Protein AF-A0A4R4N407-F1 (afdb_monomer)

Nearest PDB structures (foldseek):
  3cjn-assembly1_A-2  TM=8.451E-01  e=3.067E-03  Ruegeria pomeroyi DSS-3
  3eco-assembly1_A  TM=7.936E-01  e=4.596E-03  Staphylococcus aureus subsp. aureus Mu50
  6qfd-assembly1_A  TM=8.355E-01  e=8.757E-02  Halobacterium salinarum NRC-1
  4hv6-assembly1_A  TM=5.578E-01  e=6.501E-03  Bacillus subtilis subsp. subtilis str. 168
  6hk6-assembly4_G  TM=7.952E-01  e=2.207E-01  Homo sapiens

Mean predicted aligned error: 4.85 Å

Sequence (162 aa):
MDPLRFTPGQWRALRYLATHSASAARVGLRASQIWERTGVTGDELVELASLGYVAGRLHGSNAPPTPGVAITARGNPKLRIHLTKPGKKAALEVAPAWRVVELLRDRHPLTVDDVENDAGVPSDTLTRLDTLGFLHREVNEQEEVLFSLTQKGRQYAEPYSA

Solvent-accessible surface area (backbone atoms only — not comparable to full-atom values): 8679 Å² total; per-residue (Å²): 132,67,61,86,72,52,53,53,28,48,52,39,42,37,43,54,47,55,75,43,37,74,87,25,65,90,66,39,43,41,50,66,59,48,27,70,69,24,61,32,49,67,65,55,48,27,50,38,9,76,73,47,26,26,17,8,32,50,67,94,55,88,64,75,65,35,34,76,53,24,54,57,51,74,87,48,86,50,36,14,42,38,69,31,76,61,20,50,53,38,24,63,60,41,50,50,54,48,36,44,35,44,49,37,64,78,59,55,70,33,43,60,68,54,46,31,64,76,42,67,41,60,70,68,54,55,55,50,38,40,76,70,48,29,40,38,80,49,69,52,97,85,73,43,53,30,40,31,58,26,77,63,21,46,63,58,42,54,78,72,80,123

Radius of gyration: 17.36 Å; Cα contacts (8 Å, |Δi|>4): 268; chains: 1; bounding box: 47×28×49 Å

pLDDT: mean 89.32, std 8.61, range [55.12, 97.38]

Secondary structure (DSSP, 8-state):
--GGGS-HHHHHHHHHHHHHTTTTTTT-EEHHHHHHHH---HHHHHHHHHTTSEEEEETT--SPPBHHHHHT-SS-TTEEEEE-HHHHHHHHHHHHHHHHHHHHHHS-SEEHHHHHHHHT--HHHHHHHHHTTSEEEEE-TTS-EEEEE-HHHHHHHSPP--

Foldseek 3Di:
DQLVPAALLLLQLLQVQLVCCVVCVPP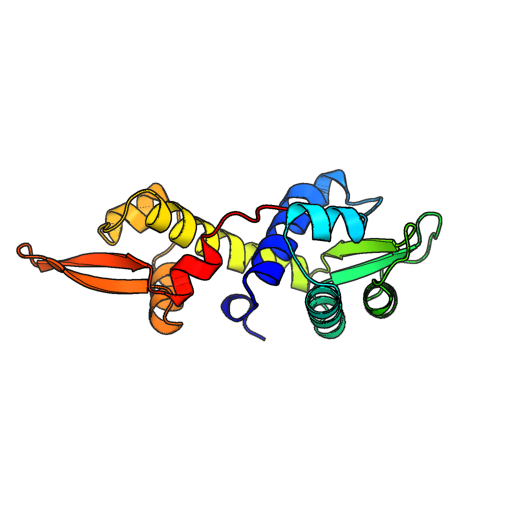AAQLVVSCVARVRDLVSQLVCLVVPQKFKDFAPDPDDTHSVRSNV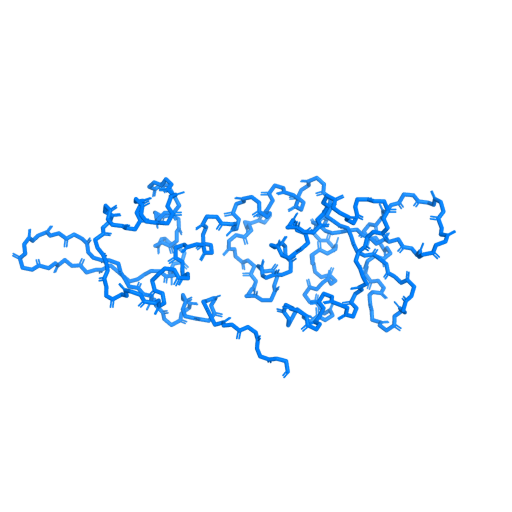RPPDRRIGMHGDPNSNVSNVLSQLLLLLLQCLVVDPWDFPVCSCVVSVDDPVSVVVCVVVQQWDWDADPVRTIIIHGDPRSVSNNDGDDD

Organism: NCBI:txid1848320

Structure (mmCIF, N/CA/C/O backbone):
data_AF-A0A4R4N407-F1
#
_entry.id   AF-A0A4R4N407-F1
#
loop_
_atom_site.group_PDB
_atom_site.id
_atom_site.type_symbol
_atom_site.label_atom_id
_atom_site.label_alt_id
_atom_site.label_comp_id
_atom_site.label_asym_id
_atom_site.label_entity_id
_atom_site.label_seq_id
_atom_site.pdbx_PDB_ins_code
_atom_site.Cartn_x
_atom_site.Cartn_y
_atom_site.Cartn_z
_atom_site.occupancy
_atom_site.B_iso_or_equiv
_atom_site.auth_seq_id
_atom_site.auth_comp_id
_atom_site.auth_asym_id
_atom_site.auth_atom_id
_atom_site.pdbx_PDB_model_num
ATOM 1 N N . MET A 1 1 ? 0.963 12.858 -4.966 1.00 81.81 1 MET A N 1
ATOM 2 C CA . MET A 1 1 ? -0.243 12.038 -4.730 1.00 81.81 1 MET A CA 1
ATOM 3 C C . MET A 1 1 ? -0.095 11.350 -3.378 1.00 81.81 1 MET A C 1
ATOM 5 O O . MET A 1 1 ? 1.036 11.056 -3.007 1.00 81.81 1 MET A O 1
ATOM 9 N N . ASP A 1 2 ? -1.186 11.162 -2.633 1.00 91.81 2 ASP A N 1
ATOM 10 C CA . ASP A 1 2 ? -1.180 10.415 -1.364 1.00 91.81 2 ASP A CA 1
ATOM 11 C C . ASP A 1 2 ? -1.089 8.899 -1.647 1.00 91.81 2 ASP A C 1
ATOM 13 O O . ASP A 1 2 ? -1.995 8.379 -2.306 1.00 91.81 2 ASP A O 1
ATOM 17 N N . PRO A 1 3 ? -0.051 8.178 -1.168 1.00 94.25 3 PRO A N 1
ATOM 18 C CA . PRO A 1 3 ? 0.084 6.734 -1.368 1.00 94.25 3 PRO A CA 1
ATOM 19 C C . PRO A 1 3 ? -1.102 5.904 -0.866 1.00 94.25 3 PRO A C 1
ATOM 21 O O . PRO A 1 3 ? -1.384 4.841 -1.416 1.00 94.25 3 PRO A O 1
ATOM 24 N N . LEU A 1 4 ? -1.842 6.391 0.135 1.00 95.00 4 LEU A N 1
ATOM 25 C CA . LEU A 1 4 ? -3.016 5.690 0.657 1.00 95.00 4 LEU A CA 1
ATOM 26 C C . LEU A 1 4 ? -4.226 5.740 -0.291 1.00 95.00 4 LEU A C 1
ATOM 28 O O . LEU A 1 4 ? -5.241 5.102 -0.031 1.00 95.00 4 LEU A O 1
ATOM 32 N N . ARG A 1 5 ? -4.140 6.489 -1.396 1.00 95.19 5 ARG A N 1
ATOM 33 C CA . ARG A 1 5 ? -5.186 6.556 -2.431 1.00 95.19 5 ARG A CA 1
ATOM 34 C C . ARG A 1 5 ? -4.927 5.638 -3.622 1.00 95.19 5 ARG A C 1
ATOM 36 O O . ARG A 1 5 ? -5.791 5.538 -4.485 1.00 95.19 5 ARG A O 1
ATOM 43 N N . PHE A 1 6 ? -3.772 4.982 -3.666 1.00 95.81 6 PHE A N 1
ATOM 44 C CA . PHE A 1 6 ? -3.473 3.968 -4.670 1.00 95.81 6 PHE A CA 1
ATOM 45 C C . PHE A 1 6 ? -4.409 2.771 -4.582 1.00 95.81 6 PHE A C 1
ATOM 47 O O . PHE A 1 6 ? -4.973 2.497 -3.525 1.00 95.81 6 PHE A O 1
ATOM 54 N N . THR A 1 7 ? -4.539 2.042 -5.683 1.00 95.12 7 THR A N 1
ATOM 55 C CA . THR A 1 7 ? -5.352 0.826 -5.766 1.00 95.12 7 THR A CA 1
ATOM 56 C C . THR A 1 7 ? -4.786 -0.305 -4.887 1.00 95.12 7 THR A C 1
ATOM 58 O O . THR A 1 7 ? -3.606 -0.276 -4.504 1.00 95.12 7 THR A O 1
ATOM 61 N N . PRO A 1 8 ? -5.572 -1.364 -4.603 1.00 95.00 8 PRO A N 1
ATOM 62 C CA . PRO A 1 8 ? -5.069 -2.540 -3.891 1.00 95.00 8 PRO A CA 1
ATOM 63 C C . PRO A 1 8 ? -3.854 -3.193 -4.573 1.00 95.00 8 PRO A C 1
ATOM 65 O O . PRO A 1 8 ? -2.893 -3.580 -3.902 1.00 95.00 8 PRO A O 1
ATOM 68 N N . GLY A 1 9 ? -3.854 -3.276 -5.911 1.00 94.25 9 GLY A N 1
ATOM 69 C CA . GLY A 1 9 ? -2.738 -3.827 -6.687 1.00 94.25 9 GLY A CA 1
ATOM 70 C C . GLY A 1 9 ? -1.453 -3.019 -6.506 1.00 94.25 9 GLY A C 1
ATOM 71 O O . GLY A 1 9 ? -0.383 -3.586 -6.268 1.00 94.25 9 GLY A O 1
ATOM 72 N N . GLN A 1 10 ? -1.564 -1.690 -6.522 1.00 95.56 10 GLN A N 1
ATOM 73 C CA . GLN A 1 10 ? -0.447 -0.774 -6.293 1.00 95.56 10 GLN A CA 1
ATOM 74 C C . GLN A 1 10 ? 0.093 -0.848 -4.856 1.00 95.56 10 GLN A C 1
ATOM 76 O O . GLN A 1 10 ? 1.313 -0.851 -4.670 1.00 95.56 10 GLN A O 1
ATOM 81 N N . TRP A 1 11 ? -0.771 -0.980 -3.839 1.00 96.19 11 TRP A N 1
ATOM 82 C CA . TRP A 1 11 ? -0.340 -1.200 -2.448 1.00 96.19 11 TRP A CA 1
ATOM 83 C C . TRP A 1 11 ? 0.493 -2.473 -2.316 1.00 96.19 11 TRP A C 1
ATOM 85 O O . TRP A 1 11 ? 1.601 -2.446 -1.768 1.00 96.19 11 TRP A O 1
ATOM 95 N N . ARG A 1 12 ? -0.016 -3.584 -2.861 1.00 94.69 12 ARG A N 1
ATOM 96 C CA . ARG A 1 12 ? 0.693 -4.868 -2.850 1.00 94.69 12 ARG A CA 1
ATOM 97 C C . ARG A 1 12 ? 2.013 -4.781 -3.617 1.00 94.69 12 ARG A C 1
ATOM 99 O O . ARG A 1 12 ? 3.023 -5.262 -3.110 1.00 94.69 12 ARG A O 1
ATOM 106 N N . ALA A 1 13 ? 2.046 -4.110 -4.771 1.00 94.50 13 ALA A N 1
ATOM 107 C CA . ALA A 1 13 ? 3.269 -3.890 -5.548 1.00 94.50 13 ALA A CA 1
ATOM 108 C C . ALA A 1 13 ? 4.333 -3.101 -4.769 1.00 94.50 13 ALA A C 1
ATOM 110 O O . ALA A 1 13 ? 5.479 -3.545 -4.687 1.00 94.50 13 ALA A O 1
ATOM 111 N N . LEU A 1 14 ? 3.969 -1.966 -4.160 1.00 95.06 14 LEU A N 1
ATOM 112 C CA . LEU A 1 14 ? 4.898 -1.147 -3.375 1.00 95.06 14 LEU A CA 1
ATOM 113 C C . LEU A 1 14 ? 5.469 -1.923 -2.185 1.00 95.06 14 LEU A C 1
ATOM 115 O O . LEU A 1 14 ? 6.681 -1.893 -1.965 1.00 95.06 14 LEU A O 1
ATOM 119 N N . ARG A 1 15 ? 4.623 -2.665 -1.457 1.00 92.88 15 ARG A N 1
ATOM 120 C CA . ARG A 1 15 ? 5.063 -3.517 -0.343 1.00 92.88 15 ARG A CA 1
ATOM 121 C C . ARG A 1 15 ? 5.975 -4.639 -0.812 1.00 92.88 15 ARG A C 1
ATOM 123 O O . ARG A 1 15 ? 7.076 -4.777 -0.290 1.00 92.88 15 ARG A O 1
ATOM 130 N N . TYR A 1 16 ? 5.561 -5.395 -1.827 1.00 92.25 16 TYR A N 1
ATOM 131 C CA . TYR A 1 16 ? 6.347 -6.500 -2.368 1.00 92.25 16 TYR A CA 1
ATOM 132 C C . TYR A 1 16 ? 7.725 -6.031 -2.839 1.00 92.25 16 TYR A C 1
ATOM 134 O O . TYR A 1 16 ? 8.744 -6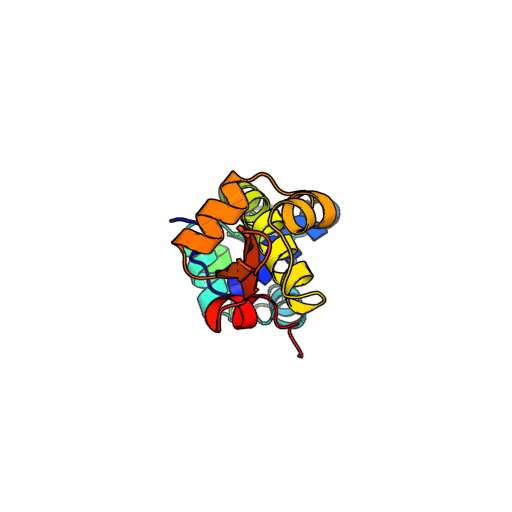.621 -2.474 1.00 92.25 16 TYR A O 1
ATOM 142 N N . LEU A 1 17 ? 7.771 -4.930 -3.593 1.00 91.94 17 LEU A N 1
ATOM 143 C CA . LEU A 1 17 ? 9.021 -4.328 -4.030 1.00 91.94 17 LEU A CA 1
ATOM 144 C C . LEU A 1 17 ? 9.872 -3.860 -2.843 1.00 91.94 17 LEU A C 1
ATOM 146 O O . LEU A 1 17 ? 11.081 -4.049 -2.887 1.00 91.94 17 LEU A O 1
ATOM 150 N N . ALA A 1 18 ? 9.281 -3.270 -1.798 1.00 91.31 18 ALA A N 1
ATOM 151 C CA . ALA A 1 18 ? 10.010 -2.798 -0.620 1.00 91.31 18 ALA A CA 1
ATOM 152 C C . ALA A 1 18 ? 10.625 -3.953 0.173 1.00 91.31 18 ALA A C 1
ATOM 154 O O . ALA A 1 18 ? 11.828 -3.915 0.439 1.00 91.31 18 ALA A O 1
ATOM 155 N N . THR A 1 19 ? 9.848 -5.003 0.453 1.00 88.62 19 THR A N 1
ATOM 156 C CA . THR A 1 19 ? 10.302 -6.216 1.152 1.00 88.62 19 THR A CA 1
ATOM 157 C C . THR A 1 19 ? 11.484 -6.870 0.440 1.00 88.62 19 THR A C 1
ATOM 159 O O . THR A 1 19 ? 12.451 -7.277 1.077 1.00 88.62 19 THR A O 1
ATOM 162 N N . HIS A 1 20 ? 11.454 -6.914 -0.892 1.00 85.69 20 HIS A N 1
ATOM 163 C CA . HIS A 1 20 ? 12.490 -7.568 -1.693 1.00 85.69 20 HIS A CA 1
ATOM 164 C C . HIS A 1 20 ? 13.550 -6.595 -2.226 1.00 85.69 20 HIS A C 1
ATOM 166 O O . HIS A 1 20 ? 14.479 -7.013 -2.917 1.00 85.69 20 HIS A O 1
ATOM 172 N N . SER A 1 21 ? 13.449 -5.298 -1.911 1.00 73.56 21 SER A N 1
ATOM 173 C CA . SER A 1 21 ? 14.324 -4.262 -2.475 1.00 73.56 21 SER A CA 1
ATOM 174 C C . SER A 1 21 ? 15.780 -4.413 -2.054 1.00 73.56 21 SER A C 1
ATOM 176 O O . SER A 1 21 ? 16.659 -4.076 -2.843 1.00 73.56 21 SER A O 1
ATOM 178 N N . ALA A 1 22 ? 16.048 -4.930 -0.851 1.00 67.19 22 ALA A N 1
ATOM 179 C CA . ALA A 1 22 ? 17.403 -5.179 -0.367 1.00 67.19 22 ALA A CA 1
ATOM 180 C C . ALA A 1 22 ? 18.062 -6.323 -1.154 1.00 67.19 22 ALA A C 1
ATOM 182 O O . ALA A 1 22 ? 19.127 -6.144 -1.744 1.00 67.19 22 ALA A O 1
ATOM 183 N N . SER A 1 23 ? 17.374 -7.461 -1.262 1.00 62.72 23 SER A N 1
ATOM 184 C CA . SER A 1 23 ? 17.848 -8.642 -1.996 1.00 62.72 23 SER A CA 1
ATOM 185 C C . SER A 1 23 ? 17.912 -8.413 -3.511 1.00 62.72 23 SER A C 1
ATOM 187 O O . SER A 1 23 ? 18.751 -8.987 -4.201 1.00 62.72 23 SER A O 1
ATOM 189 N N . ALA A 1 24 ? 17.056 -7.536 -4.042 1.00 61.97 24 ALA A N 1
ATOM 190 C CA . ALA A 1 24 ? 17.000 -7.184 -5.457 1.00 61.97 24 ALA A CA 1
ATOM 191 C C . ALA A 1 24 ? 17.705 -5.857 -5.786 1.00 61.97 24 ALA A C 1
ATOM 193 O O . ALA A 1 24 ? 17.620 -5.406 -6.929 1.00 61.97 24 ALA A O 1
ATOM 194 N N . ALA A 1 25 ? 18.421 -5.230 -4.844 1.00 62.78 25 ALA A N 1
ATOM 195 C CA . ALA A 1 25 ? 18.956 -3.870 -5.001 1.00 62.78 25 ALA A CA 1
ATOM 196 C C . ALA A 1 25 ? 19.780 -3.697 -6.286 1.00 62.78 25 ALA A C 1
ATOM 198 O O . ALA A 1 25 ? 19.694 -2.671 -6.961 1.00 62.78 25 ALA A O 1
ATOM 199 N N . ARG A 1 26 ? 20.540 -4.736 -6.658 1.00 62.53 26 ARG A N 1
ATOM 200 C CA . ARG A 1 26 ? 21.396 -4.746 -7.849 1.00 62.53 26 ARG A CA 1
ATOM 201 C C . ARG A 1 26 ? 20.736 -5.247 -9.119 1.00 62.53 26 ARG A C 1
ATOM 203 O O . ARG A 1 26 ? 21.256 -4.932 -10.181 1.00 62.53 26 ARG A O 1
ATOM 210 N N . VAL A 1 27 ? 19.663 -6.033 -9.054 1.00 74.25 27 VAL A N 1
ATOM 211 C CA . VAL A 1 27 ? 19.115 -6.741 -10.232 1.00 74.25 27 VAL A CA 1
ATOM 212 C C . VAL A 1 27 ? 17.705 -6.268 -10.580 1.00 74.25 27 VAL A C 1
ATOM 214 O O . VAL A 1 27 ? 17.373 -6.237 -11.760 1.00 74.25 27 VAL A O 1
ATOM 217 N N . GLY A 1 28 ? 16.931 -5.808 -9.595 1.00 82.12 28 GLY A N 1
ATOM 218 C CA . GLY A 1 28 ? 15.512 -5.475 -9.711 1.00 82.12 28 GLY A CA 1
ATOM 219 C C . GLY A 1 28 ? 14.635 -6.719 -9.846 1.00 82.12 28 GLY A C 1
ATOM 220 O O . GLY A 1 28 ? 15.136 -7.838 -9.977 1.00 82.12 28 GLY A O 1
ATOM 221 N N . LEU A 1 29 ? 13.318 -6.530 -9.817 1.00 88.19 29 LEU A N 1
ATOM 222 C CA . LEU A 1 29 ? 12.343 -7.619 -9.930 1.00 88.19 29 LEU A CA 1
ATOM 223 C C . LEU A 1 29 ? 11.732 -7.663 -11.326 1.00 88.19 29 LEU A C 1
ATOM 225 O O . LEU A 1 29 ? 11.498 -6.620 -11.933 1.00 88.19 29 LEU A O 1
ATOM 229 N N . ARG A 1 30 ? 11.482 -8.860 -11.868 1.00 88.69 30 ARG A N 1
ATOM 230 C CA . ARG A 1 30 ? 10.825 -8.964 -13.181 1.00 88.69 30 ARG A CA 1
ATOM 231 C C . ARG A 1 30 ? 9.400 -8.430 -13.081 1.00 88.69 30 ARG A C 1
ATOM 233 O O . ARG A 1 30 ? 8.713 -8.737 -12.114 1.00 88.69 30 ARG A O 1
ATOM 240 N N . ALA A 1 31 ? 8.939 -7.707 -14.102 1.00 84.38 31 ALA A N 1
ATOM 241 C CA . ALA A 1 31 ? 7.553 -7.233 -14.147 1.00 84.38 31 ALA A CA 1
ATOM 242 C C . ALA A 1 31 ? 6.544 -8.394 -14.016 1.00 84.38 31 ALA A C 1
ATOM 244 O O . ALA A 1 31 ? 5.589 -8.277 -13.256 1.00 84.38 31 ALA A O 1
ATOM 245 N N . SER A 1 32 ? 6.819 -9.542 -14.654 1.00 84.50 32 SER A N 1
ATOM 246 C CA . SER A 1 32 ? 5.986 -10.750 -14.535 1.00 84.50 32 SER A CA 1
ATOM 247 C C . SER A 1 32 ? 5.908 -11.279 -13.102 1.00 84.50 32 SER A C 1
ATOM 249 O O . SER A 1 32 ? 4.823 -11.545 -12.613 1.00 84.50 32 SER A O 1
ATOM 251 N N . GLN A 1 33 ? 7.036 -11.334 -12.386 1.00 87.69 33 GLN A N 1
ATOM 252 C CA . GLN A 1 33 ? 7.065 -11.780 -10.989 1.00 87.69 33 GLN A CA 1
ATOM 253 C C . GLN A 1 33 ? 6.276 -10.851 -10.068 1.00 87.69 33 GLN A C 1
ATOM 255 O O . GLN A 1 33 ? 5.711 -11.308 -9.084 1.00 87.69 33 GLN A O 1
ATOM 260 N N . ILE A 1 34 ? 6.277 -9.545 -10.341 1.00 89.81 34 ILE A N 1
ATOM 261 C CA . ILE A 1 34 ? 5.500 -8.592 -9.543 1.00 89.81 34 ILE A CA 1
ATOM 262 C C . ILE A 1 34 ? 4.015 -8.835 -9.804 1.00 89.81 34 ILE A C 1
ATOM 264 O O . ILE A 1 34 ? 3.263 -9.014 -8.855 1.00 89.81 34 ILE A O 1
ATOM 268 N N . TRP A 1 35 ? 3.613 -8.935 -11.072 1.00 87.88 35 TRP A N 1
ATOM 269 C CA . TRP A 1 35 ? 2.232 -9.240 -11.439 1.00 87.88 35 TRP A CA 1
ATOM 270 C C . TRP A 1 35 ? 1.738 -10.552 -10.806 1.00 87.88 35 TRP A C 1
ATOM 272 O O . TRP A 1 35 ? 0.738 -10.539 -10.092 1.00 87.88 35 TRP A O 1
ATOM 282 N N . GLU A 1 36 ? 2.490 -11.645 -10.958 1.00 88.62 36 GLU A N 1
ATOM 283 C CA . GLU A 1 36 ? 2.181 -12.968 -10.390 1.00 88.62 36 GLU A CA 1
ATOM 284 C C . GLU A 1 36 ? 2.047 -12.966 -8.860 1.00 88.62 36 GLU A C 1
ATOM 286 O O . GLU A 1 36 ? 1.381 -13.830 -8.297 1.00 88.62 36 GLU A O 1
ATOM 291 N N . ARG A 1 37 ? 2.703 -12.034 -8.160 1.00 89.69 37 ARG A N 1
ATOM 292 C CA . ARG A 1 37 ? 2.732 -12.006 -6.689 1.00 89.69 37 ARG A CA 1
ATOM 293 C C . ARG A 1 37 ? 1.805 -10.974 -6.075 1.00 89.69 37 ARG A C 1
ATOM 295 O O . ARG A 1 37 ? 1.463 -11.106 -4.904 1.00 89.69 37 ARG A O 1
ATOM 302 N N . THR A 1 38 ? 1.430 -9.939 -6.818 1.00 91.81 38 THR A N 1
ATOM 303 C CA . THR A 1 38 ? 0.685 -8.804 -6.259 1.00 91.81 38 THR A CA 1
ATOM 304 C C . THR A 1 38 ? -0.630 -8.532 -6.971 1.00 91.81 38 THR A C 1
ATOM 306 O O . THR A 1 38 ? -1.411 -7.712 -6.482 1.00 91.81 38 THR A O 1
ATOM 309 N N . GLY A 1 39 ? -0.870 -9.167 -8.121 1.00 89.94 39 GLY A N 1
ATOM 310 C CA . GLY A 1 39 ? -2.028 -8.894 -8.967 1.00 89.94 39 GLY A CA 1
ATOM 311 C C . GLY A 1 39 ? -2.039 -7.491 -9.548 1.00 89.94 39 GLY A C 1
ATOM 312 O O . GLY A 1 39 ? -3.083 -7.032 -9.994 1.00 89.94 39 GLY A O 1
ATOM 313 N N . VAL A 1 40 ? -0.904 -6.786 -9.503 1.00 91.81 40 VAL A N 1
ATOM 314 C CA . VAL A 1 40 ? -0.811 -5.454 -10.095 1.00 91.81 40 VAL A CA 1
ATOM 315 C C . VAL A 1 40 ? -0.876 -5.588 -11.608 1.00 91.81 40 VAL A C 1
ATOM 317 O O . VAL A 1 40 ? -0.156 -6.385 -12.213 1.00 91.81 40 VAL A O 1
ATOM 320 N N . THR A 1 41 ? -1.756 -4.816 -12.219 1.00 89.31 41 THR A N 1
ATOM 321 C CA . THR A 1 41 ? -1.916 -4.766 -13.665 1.00 89.31 41 THR A CA 1
ATOM 322 C C . THR A 1 41 ? -0.755 -4.014 -14.313 1.00 89.31 41 THR A C 1
ATOM 324 O O . THR A 1 41 ? -0.027 -3.241 -13.680 1.00 89.31 41 THR A O 1
ATOM 327 N N . GLY A 1 42 ? -0.590 -4.214 -15.622 1.00 86.88 42 GLY A N 1
ATOM 328 C CA . GLY A 1 42 ? 0.374 -3.438 -16.400 1.00 86.88 42 GLY A CA 1
ATOM 329 C C . GLY A 1 42 ? 0.110 -1.931 -16.319 1.00 86.88 42 GLY A C 1
ATOM 330 O O . GLY A 1 42 ? 1.062 -1.163 -16.215 1.00 86.88 42 GLY A O 1
ATOM 331 N N . ASP A 1 43 ? -1.159 -1.519 -16.306 1.00 89.44 43 ASP A N 1
ATOM 332 C CA . ASP A 1 43 ? -1.552 -0.105 -16.266 1.00 89.44 43 ASP A CA 1
ATOM 333 C C . ASP A 1 43 ? -1.263 0.534 -14.910 1.00 89.44 43 ASP A C 1
ATOM 335 O O . ASP A 1 43 ? -0.704 1.625 -14.853 1.00 89.44 43 ASP A O 1
ATOM 339 N N . GLU A 1 44 ? -1.516 -0.180 -13.815 1.00 92.62 44 GLU A N 1
ATOM 340 C CA . GLU A 1 44 ? -1.160 0.279 -12.470 1.00 92.62 44 GLU A CA 1
ATOM 341 C C . GLU A 1 44 ? 0.358 0.435 -12.284 1.00 92.62 44 GLU A C 1
ATOM 343 O O . GLU A 1 44 ? 0.805 1.368 -11.613 1.00 92.62 44 GLU A O 1
ATOM 348 N N . LEU A 1 45 ? 1.169 -0.453 -12.876 1.00 90.31 45 LEU A N 1
ATOM 349 C CA . LEU A 1 45 ? 2.631 -0.316 -12.870 1.00 90.31 45 LEU A CA 1
ATOM 350 C C . LEU A 1 45 ? 3.106 0.863 -13.722 1.00 90.31 45 LEU A C 1
ATOM 352 O O . LEU A 1 45 ? 4.039 1.562 -13.320 1.00 90.31 45 LEU A O 1
ATOM 356 N N . VAL A 1 46 ? 2.477 1.088 -14.879 1.00 90.50 46 VAL A N 1
ATOM 357 C CA . VAL A 1 46 ? 2.740 2.262 -15.722 1.00 90.50 46 VAL A CA 1
ATOM 358 C C . VAL A 1 46 ? 2.402 3.543 -14.965 1.00 90.50 46 VAL A C 1
ATOM 360 O O . VAL A 1 46 ? 3.208 4.469 -14.979 1.00 90.50 46 VAL A O 1
ATOM 363 N N . GLU A 1 47 ? 1.282 3.578 -14.247 1.00 92.94 47 GLU A N 1
ATOM 364 C CA . GLU A 1 47 ? 0.886 4.724 -13.428 1.00 92.94 47 GLU A CA 1
ATOM 365 C C . GLU A 1 47 ? 1.889 4.987 -12.291 1.00 92.94 47 GLU A C 1
ATOM 367 O O . GLU A 1 47 ? 2.363 6.112 -12.109 1.00 92.94 47 GLU A O 1
ATOM 372 N N . LEU A 1 48 ? 2.306 3.946 -11.560 1.00 94.50 48 LEU A N 1
ATOM 373 C CA . LEU A 1 48 ? 3.353 4.081 -10.541 1.00 94.50 48 LEU A CA 1
ATOM 374 C C . LEU A 1 48 ? 4.670 4.601 -11.138 1.00 94.50 48 LEU A C 1
ATOM 376 O O . LEU A 1 48 ? 5.400 5.343 -10.472 1.00 94.50 48 LEU A O 1
ATOM 380 N N . ALA A 1 49 ? 4.991 4.219 -12.378 1.00 93.50 49 ALA A N 1
ATOM 381 C CA . ALA A 1 49 ? 6.175 4.691 -13.086 1.00 93.50 49 ALA A CA 1
ATOM 382 C C . ALA A 1 49 ? 6.030 6.155 -13.517 1.00 93.50 49 ALA A C 1
ATOM 384 O O . ALA A 1 49 ? 6.945 6.945 -13.283 1.00 93.50 49 ALA A O 1
ATOM 385 N N . SER A 1 50 ? 4.885 6.546 -14.087 1.00 92.19 50 SER A N 1
ATOM 386 C CA . SER A 1 50 ? 4.625 7.928 -14.509 1.00 92.19 50 SER A CA 1
ATOM 387 C C . SER A 1 50 ? 4.613 8.898 -13.332 1.00 92.19 50 SER A C 1
ATOM 389 O O . SER A 1 50 ? 5.058 10.034 -13.462 1.00 92.19 50 SER A O 1
ATOM 391 N N . LEU A 1 51 ? 4.170 8.435 -12.163 1.00 93.75 51 LEU A N 1
ATOM 392 C CA . LEU A 1 51 ? 4.216 9.196 -10.916 1.00 93.75 51 LEU A CA 1
ATOM 393 C C . LEU A 1 51 ? 5.593 9.148 -10.219 1.00 93.75 51 LEU A C 1
ATOM 395 O O . LEU A 1 51 ? 5.788 9.776 -9.179 1.00 93.75 51 LEU A O 1
ATOM 399 N N . GLY A 1 52 ? 6.558 8.409 -10.774 1.00 93.69 52 GLY A N 1
ATOM 400 C CA . GLY A 1 52 ? 7.939 8.368 -10.301 1.00 93.69 52 GLY A CA 1
ATOM 401 C C . GLY A 1 52 ? 8.179 7.509 -9.058 1.00 93.69 52 GLY A C 1
ATOM 402 O O . GLY A 1 52 ? 9.232 7.649 -8.436 1.00 93.69 52 GLY A O 1
ATOM 403 N N . TYR A 1 53 ? 7.257 6.620 -8.677 1.00 94.94 53 TYR A N 1
ATOM 404 C CA . TYR A 1 53 ? 7.433 5.692 -7.548 1.00 94.94 53 TYR A CA 1
ATOM 405 C C . TYR A 1 53 ? 8.233 4.444 -7.932 1.00 94.94 53 TYR A C 1
ATOM 407 O O . TYR A 1 53 ? 8.945 3.875 -7.099 1.00 94.94 53 TYR A O 1
ATOM 415 N N . VAL A 1 54 ? 8.175 4.040 -9.200 1.00 93.88 54 VAL A N 1
ATOM 416 C CA . VAL A 1 54 ? 8.987 2.939 -9.725 1.00 93.88 54 VAL A CA 1
ATOM 417 C C . VAL A 1 54 ? 9.805 3.371 -10.936 1.00 93.88 54 VAL A C 1
ATOM 419 O O . VAL A 1 54 ? 9.471 4.318 -11.644 1.00 93.88 54 VAL A O 1
ATOM 422 N N . ALA A 1 55 ? 10.910 2.671 -11.156 1.00 92.94 55 ALA A N 1
ATOM 423 C CA . ALA A 1 55 ? 11.787 2.856 -12.300 1.00 92.94 55 ALA A CA 1
ATOM 424 C C . ALA A 1 55 ? 12.180 1.502 -12.888 1.00 92.94 55 ALA A C 1
ATOM 426 O O . ALA A 1 55 ? 12.211 0.486 -12.191 1.00 92.94 55 ALA A O 1
ATOM 427 N N . GLY A 1 56 ? 12.471 1.491 -14.185 1.00 90.25 56 GLY A N 1
ATOM 428 C CA . GLY A 1 56 ? 12.775 0.288 -14.941 1.00 90.25 56 GLY A CA 1
ATOM 429 C C . GLY A 1 56 ? 14.223 0.258 -15.400 1.00 90.25 56 GLY A C 1
ATOM 430 O O . GLY A 1 56 ? 14.827 1.294 -15.667 1.00 90.25 56 GLY A O 1
ATOM 431 N N . ARG A 1 57 ? 14.777 -0.942 -15.537 1.00 89.69 57 ARG A N 1
ATOM 432 C CA . ARG A 1 57 ? 16.065 -1.186 -16.188 1.00 89.69 57 ARG A CA 1
ATOM 433 C C . ARG A 1 57 ? 16.023 -2.509 -16.938 1.00 89.69 57 ARG A C 1
ATOM 435 O O . ARG A 1 57 ? 15.468 -3.485 -16.440 1.00 89.69 57 ARG A O 1
ATOM 442 N N . LEU A 1 58 ? 16.632 -2.571 -18.117 1.00 87.88 58 LEU A N 1
ATOM 443 C CA . LEU A 1 58 ? 16.798 -3.840 -18.823 1.00 87.88 58 LEU A CA 1
ATOM 444 C C . LEU A 1 58 ? 17.930 -4.655 -18.197 1.00 87.88 58 LEU A C 1
ATOM 446 O O . LEU A 1 58 ? 19.014 -4.144 -17.923 1.00 87.88 58 LEU A O 1
ATOM 450 N N . HIS A 1 59 ? 17.686 -5.942 -17.986 1.00 84.69 59 HIS A N 1
ATOM 451 C CA . HIS A 1 59 ? 18.702 -6.879 -17.537 1.00 84.69 59 HIS A CA 1
ATOM 452 C C . HIS A 1 59 ? 19.894 -6.893 -18.507 1.00 84.69 59 HIS A C 1
ATOM 454 O O . HIS A 1 59 ? 19.704 -6.964 -19.721 1.00 84.69 59 HIS A O 1
ATOM 460 N N . GLY A 1 60 ? 21.110 -6.816 -17.960 1.00 82.00 60 GLY A N 1
ATOM 461 C CA . GLY A 1 60 ? 22.352 -6.683 -18.729 1.00 82.00 60 GLY A CA 1
ATOM 462 C C . GLY A 1 60 ? 22.714 -5.243 -19.110 1.00 82.00 60 GLY A C 1
ATOM 463 O O . GLY A 1 60 ? 23.801 -5.020 -19.629 1.00 82.00 60 GLY A O 1
ATOM 464 N N . SER A 1 61 ? 21.850 -4.259 -18.834 1.00 83.25 61 SER A N 1
ATOM 465 C CA . SER A 1 61 ? 22.187 -2.844 -19.005 1.00 83.25 61 SER A CA 1
ATOM 466 C C . SER A 1 61 ? 22.878 -2.279 -17.763 1.00 83.25 61 SER A C 1
ATOM 468 O O . SER A 1 61 ? 22.409 -2.466 -16.636 1.00 83.25 61 SER A O 1
ATOM 470 N N . ASN A 1 62 ? 23.957 -1.525 -17.987 1.00 81.25 62 ASN A N 1
ATOM 471 C CA . ASN A 1 62 ? 24.641 -0.737 -16.956 1.00 81.25 62 ASN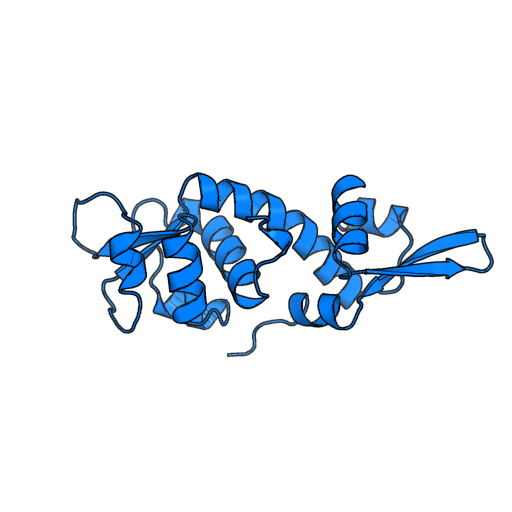 A CA 1
ATOM 472 C C . ASN A 1 62 ? 23.976 0.627 -16.711 1.00 81.25 62 ASN A C 1
ATOM 474 O O . ASN A 1 62 ? 24.380 1.344 -15.799 1.00 81.25 62 ASN A O 1
ATOM 478 N N . ALA A 1 63 ? 22.962 0.995 -17.505 1.00 82.94 63 ALA A N 1
ATOM 479 C CA . ALA A 1 63 ? 22.235 2.241 -17.308 1.00 82.94 63 ALA A CA 1
ATOM 480 C C . ALA A 1 63 ? 21.513 2.245 -15.946 1.00 82.94 63 ALA A C 1
ATOM 482 O O . ALA A 1 63 ? 21.021 1.197 -15.508 1.00 82.94 63 ALA A O 1
ATOM 483 N N . PRO A 1 64 ? 21.414 3.400 -15.268 1.00 84.38 64 PRO A N 1
ATOM 484 C CA . PRO A 1 64 ? 20.612 3.509 -14.057 1.00 84.38 64 PRO A CA 1
ATOM 485 C C . PRO A 1 64 ? 19.125 3.243 -14.362 1.00 84.38 64 PRO A C 1
ATOM 487 O O . PRO A 1 64 ? 18.679 3.490 -15.486 1.00 84.38 64 PRO A O 1
ATOM 490 N N . PRO A 1 65 ? 18.332 2.758 -13.389 1.00 84.69 65 PRO A N 1
ATOM 491 C CA . PRO A 1 65 ? 16.892 2.626 -13.568 1.00 84.69 65 PRO A CA 1
ATOM 492 C C . PRO A 1 65 ? 16.231 3.977 -13.858 1.00 84.69 65 PRO A C 1
ATOM 494 O O . PRO A 1 65 ? 16.467 4.946 -13.137 1.00 84.69 65 PRO A O 1
ATOM 497 N N . THR A 1 66 ? 15.367 4.035 -14.871 1.00 85.62 66 THR A N 1
ATOM 498 C CA . THR A 1 66 ? 14.632 5.253 -15.244 1.00 85.62 66 THR A CA 1
ATOM 499 C C . THR A 1 66 ? 13.122 5.002 -15.311 1.00 85.62 66 THR A C 1
ATOM 501 O O . THR A 1 66 ? 12.697 3.908 -15.698 1.00 85.62 66 THR A O 1
ATOM 504 N N . PRO A 1 67 ? 12.278 5.989 -14.951 1.00 82.19 67 PRO A N 1
ATOM 505 C CA . PRO A 1 67 ? 10.822 5.849 -15.041 1.00 82.19 67 PRO A CA 1
ATOM 506 C C . PRO A 1 67 ? 10.340 5.455 -16.444 1.00 82.19 67 PRO A C 1
ATOM 508 O O . PRO A 1 67 ? 9.547 4.528 -16.583 1.00 82.19 67 PRO A O 1
ATOM 511 N N . GLY A 1 68 ? 10.904 6.071 -17.492 1.00 78.25 68 GLY A N 1
ATOM 512 C CA . GLY A 1 68 ? 10.525 5.807 -18.886 1.00 78.25 68 GLY A CA 1
ATOM 513 C C . GLY A 1 68 ? 10.673 4.344 -19.313 1.00 78.25 68 GLY A C 1
ATOM 514 O O . GLY A 1 68 ? 9.867 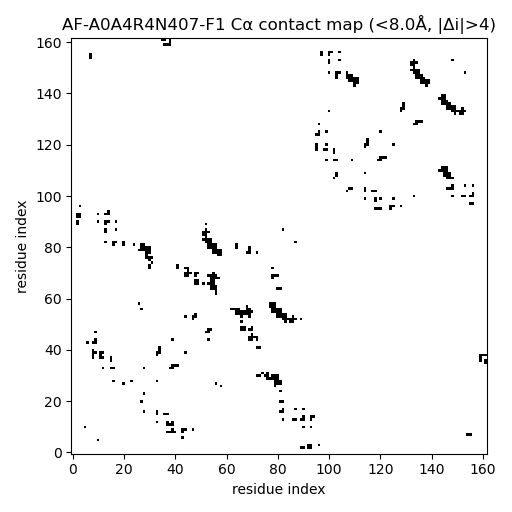3.842 -20.088 1.00 78.25 68 GLY A O 1
ATOM 515 N N . VAL A 1 69 ? 11.646 3.617 -18.757 1.00 73.06 69 VAL A N 1
ATOM 516 C CA . VAL A 1 69 ? 11.832 2.188 -19.050 1.00 73.06 69 VAL A CA 1
ATOM 517 C C . VAL A 1 69 ? 10.777 1.328 -18.343 1.00 73.06 69 VAL A C 1
ATOM 519 O O . VAL A 1 69 ? 10.338 0.328 -18.905 1.00 73.06 69 VAL A O 1
ATOM 522 N N . ALA A 1 70 ? 10.306 1.711 -17.151 1.00 78.06 70 ALA A N 1
ATOM 523 C CA . ALA A 1 70 ? 9.212 1.002 -16.478 1.00 78.06 70 ALA A CA 1
ATOM 524 C C . ALA A 1 70 ? 7.862 1.185 -17.188 1.00 78.06 70 ALA A C 1
ATOM 526 O O . ALA A 1 70 ? 7.046 0.272 -17.163 1.00 78.06 70 ALA A O 1
ATOM 527 N N . ILE A 1 71 ? 7.651 2.301 -17.891 1.00 78.38 71 ILE A N 1
ATOM 528 C CA . ILE A 1 71 ? 6.434 2.525 -18.693 1.00 78.38 71 ILE A CA 1
ATOM 529 C C . ILE A 1 71 ? 6.303 1.474 -19.817 1.00 78.38 71 ILE A C 1
ATOM 531 O O . ILE A 1 71 ? 5.203 1.133 -20.239 1.00 78.38 71 ILE A O 1
ATOM 535 N N . THR A 1 72 ? 7.414 0.863 -20.244 1.00 69.75 72 THR A N 1
ATOM 536 C CA . THR A 1 72 ? 7.423 -0.221 -21.245 1.00 69.75 72 THR A CA 1
ATOM 537 C C . THR A 1 72 ? 7.096 -1.610 -20.670 1.00 69.75 72 THR A C 1
ATOM 539 O O . THR A 1 72 ? 7.354 -2.620 -21.321 1.00 69.75 72 THR A O 1
ATOM 542 N N . ALA A 1 73 ? 6.545 -1.695 -19.450 1.00 63.88 73 ALA A N 1
ATOM 543 C CA . ALA A 1 73 ? 6.447 -2.935 -18.672 1.00 63.88 73 ALA A CA 1
ATOM 544 C C . ALA A 1 73 ? 5.696 -4.108 -19.299 1.00 63.88 73 ALA A C 1
ATOM 546 O O . ALA A 1 73 ? 5.883 -5.247 -18.861 1.00 63.88 73 ALA A O 1
ATOM 547 N N . ARG A 1 74 ? 4.896 -3.879 -20.339 1.00 64.81 74 ARG A N 1
ATOM 548 C CA . ARG A 1 74 ? 4.126 -4.947 -20.972 1.00 64.81 74 ARG A CA 1
ATOM 549 C C . ARG A 1 74 ? 5.042 -5.913 -21.734 1.00 64.81 74 ARG A C 1
ATOM 551 O O . ARG A 1 74 ? 5.609 -5.585 -22.769 1.00 64.81 74 ARG A O 1
ATOM 558 N N . GLY A 1 75 ? 5.157 -7.131 -21.206 1.00 66.12 75 GLY A N 1
ATOM 559 C CA . GLY A 1 75 ? 5.656 -8.301 -21.935 1.00 66.12 75 GLY A CA 1
ATOM 560 C C . GLY A 1 75 ? 7.171 -8.402 -22.135 1.00 66.12 75 GLY A C 1
ATOM 561 O O . GLY A 1 75 ? 7.613 -9.351 -22.773 1.00 66.12 75 GLY A O 1
ATOM 562 N N . ASN A 1 76 ? 7.990 -7.489 -21.597 1.00 81.31 76 ASN A N 1
ATOM 563 C CA . ASN A 1 76 ? 9.447 -7.577 -21.744 1.00 81.31 76 ASN A CA 1
ATOM 564 C C . ASN A 1 76 ? 10.090 -8.431 -20.625 1.00 81.31 76 ASN A C 1
ATOM 566 O O . ASN A 1 76 ? 10.251 -7.946 -19.499 1.00 81.31 76 ASN A O 1
ATOM 570 N N . PRO A 1 77 ? 10.563 -9.664 -20.908 1.00 80.94 77 PRO A N 1
ATOM 571 C CA . PRO A 1 77 ? 11.118 -10.559 -19.887 1.00 80.94 77 PRO A CA 1
ATOM 572 C C . PRO A 1 77 ? 12.456 -10.070 -19.307 1.00 80.94 77 PRO A C 1
ATOM 574 O O . PRO A 1 77 ? 12.900 -10.536 -18.248 1.00 80.94 77 PRO A O 1
ATOM 577 N N . LYS A 1 78 ? 13.124 -9.124 -19.979 1.00 84.50 78 LYS A N 1
ATOM 578 C CA . LYS A 1 78 ? 14.370 -8.506 -19.511 1.00 84.50 78 LYS A CA 1
ATOM 579 C C . LYS A 1 78 ? 14.124 -7.291 -18.628 1.00 84.50 78 LYS A C 1
ATOM 581 O O . LYS A 1 78 ? 15.060 -6.876 -17.951 1.00 84.50 78 LYS A O 1
ATOM 586 N N . LEU A 1 79 ? 12.915 -6.735 -18.587 1.00 87.00 79 LEU A N 1
ATOM 587 C CA . LEU A 1 79 ? 12.641 -5.585 -17.739 1.00 87.00 79 LEU A CA 1
ATOM 588 C C . LEU A 1 79 ? 12.739 -5.956 -16.256 1.00 87.00 79 LEU A C 1
ATOM 590 O O . LEU A 1 79 ? 12.282 -7.016 -15.811 1.00 87.00 79 LEU A O 1
ATOM 594 N N . ARG A 1 80 ? 13.373 -5.071 -15.495 1.00 89.06 80 ARG A N 1
ATOM 595 C CA . ARG A 1 80 ? 13.520 -5.137 -14.049 1.00 89.06 80 ARG A CA 1
ATOM 596 C C . ARG A 1 80 ? 12.992 -3.846 -13.446 1.00 89.06 80 ARG A C 1
ATOM 598 O O . ARG A 1 80 ? 13.397 -2.765 -13.863 1.00 89.06 80 ARG A O 1
ATOM 605 N N . ILE A 1 81 ? 12.083 -3.971 -12.493 1.00 91.75 81 ILE A N 1
ATOM 606 C CA . ILE A 1 81 ? 11.430 -2.867 -11.799 1.00 91.75 81 ILE A CA 1
ATOM 607 C C . ILE A 1 81 ? 12.111 -2.658 -10.447 1.00 91.75 81 ILE A C 1
ATOM 609 O O . ILE A 1 81 ? 12.480 -3.612 -9.754 1.00 91.75 81 ILE A O 1
ATOM 613 N N . HIS A 1 82 ? 12.278 -1.391 -10.090 1.00 92.50 82 HIS A N 1
ATOM 614 C CA . HIS A 1 82 ? 12.924 -0.921 -8.874 1.00 92.50 82 HIS A CA 1
ATOM 615 C C . HIS A 1 82 ? 12.059 0.151 -8.207 1.00 92.50 82 HIS A C 1
ATOM 617 O O . HIS A 1 82 ? 11.436 0.956 -8.900 1.00 92.50 82 HIS A O 1
ATOM 623 N N . LEU A 1 83 ? 12.087 0.227 -6.873 1.00 92.75 83 LEU A N 1
ATOM 624 C CA . LEU A 1 83 ? 11.570 1.401 -6.167 1.00 92.75 83 LEU A CA 1
ATOM 625 C C . LEU A 1 83 ? 12.531 2.573 -6.316 1.00 92.75 83 LEU A C 1
ATOM 627 O O . LEU A 1 83 ? 13.734 2.450 -6.063 1.00 92.75 83 LEU A O 1
ATOM 631 N N . THR A 1 84 ? 11.976 3.732 -6.641 1.00 92.19 84 THR A N 1
ATOM 632 C CA . THR A 1 84 ? 12.680 5.008 -6.526 1.00 92.19 84 THR A CA 1
ATOM 633 C C . THR A 1 84 ? 12.729 5.456 -5.060 1.00 92.19 84 THR A C 1
ATOM 635 O O . THR A 1 84 ? 12.137 4.834 -4.175 1.00 92.19 84 THR A O 1
ATOM 638 N N . LYS A 1 85 ? 13.415 6.569 -4.770 1.00 92.25 85 LYS A N 1
ATOM 639 C CA . LYS A 1 85 ? 13.379 7.178 -3.430 1.00 92.25 85 LYS A CA 1
ATOM 640 C C . LYS A 1 85 ? 11.941 7.562 -3.009 1.00 92.25 85 LYS A C 1
ATOM 642 O O . LYS A 1 85 ? 11.554 7.161 -1.911 1.00 92.25 85 LYS A O 1
ATOM 647 N N . PRO A 1 86 ? 11.125 8.236 -3.851 1.00 94.56 86 PRO A N 1
ATOM 648 C CA . PRO A 1 86 ? 9.693 8.409 -3.589 1.00 94.56 86 PRO A CA 1
ATOM 649 C C . PRO A 1 86 ? 8.939 7.092 -3.376 1.00 94.56 86 PRO A C 1
ATOM 651 O O . PRO A 1 86 ? 8.155 6.993 -2.438 1.00 94.56 86 PRO A O 1
ATOM 654 N N . GLY A 1 87 ? 9.218 6.062 -4.184 1.00 94.94 87 GLY A N 1
ATOM 655 C CA . GLY A 1 87 ? 8.634 4.723 -4.043 1.00 94.94 87 GLY A CA 1
ATOM 656 C C . GLY A 1 87 ? 8.868 4.095 -2.678 1.00 94.94 87 GLY A C 1
ATOM 657 O O . GLY A 1 87 ? 7.939 3.593 -2.054 1.00 94.94 87 GLY A O 1
ATOM 658 N N . LYS A 1 88 ? 10.106 4.165 -2.181 1.00 94.00 88 LYS A N 1
ATOM 659 C CA . LYS A 1 88 ? 10.457 3.661 -0.846 1.00 94.00 88 LYS A CA 1
ATOM 660 C C . LYS A 1 88 ? 9.694 4.396 0.251 1.00 94.00 88 LYS A C 1
ATOM 662 O O . LYS A 1 88 ? 9.184 3.750 1.158 1.00 94.00 88 LYS A O 1
ATOM 667 N N . LYS A 1 89 ? 9.578 5.725 0.153 1.00 94.31 89 LYS A N 1
ATOM 668 C CA . LYS A 1 89 ? 8.794 6.516 1.111 1.00 94.31 89 LYS A CA 1
ATOM 669 C C . LYS A 1 89 ? 7.312 6.125 1.072 1.00 94.31 89 LYS A C 1
ATOM 671 O O . LYS A 1 89 ? 6.738 5.855 2.117 1.00 94.31 89 LYS A O 1
ATOM 676 N N . ALA A 1 90 ? 6.730 6.001 -0.120 1.00 95.88 90 ALA A N 1
ATOM 677 C CA . ALA A 1 90 ? 5.346 5.562 -0.284 1.00 95.88 90 ALA A CA 1
ATOM 678 C C . ALA A 1 90 ? 5.097 4.163 0.297 1.00 95.88 90 ALA A C 1
ATOM 680 O O . ALA A 1 90 ? 4.098 3.947 0.972 1.00 95.88 90 ALA A O 1
ATOM 681 N N . ALA A 1 91 ? 6.024 3.224 0.095 1.00 94.75 91 ALA A N 1
ATOM 682 C CA . ALA A 1 91 ? 5.915 1.888 0.673 1.00 94.75 91 ALA A CA 1
ATOM 683 C C . ALA A 1 91 ? 5.962 1.901 2.212 1.00 94.75 91 ALA A C 1
ATOM 685 O O . ALA A 1 91 ? 5.241 1.129 2.841 1.00 94.75 91 ALA A O 1
ATOM 686 N N . LEU A 1 92 ? 6.761 2.788 2.819 1.00 92.75 92 LEU A N 1
ATOM 687 C CA . LEU A 1 92 ? 6.792 2.980 4.275 1.00 92.75 92 LEU A CA 1
ATOM 688 C C . LEU A 1 92 ? 5.487 3.571 4.820 1.00 92.75 92 LEU A C 1
ATOM 690 O O . LEU A 1 92 ? 5.114 3.248 5.940 1.00 92.75 92 LEU A O 1
ATOM 694 N N . GLU A 1 93 ? 4.787 4.396 4.040 1.00 93.12 93 GLU A N 1
ATOM 695 C CA . GLU A 1 93 ? 3.468 4.929 4.411 1.00 93.12 93 GLU A CA 1
ATOM 696 C C . GLU A 1 93 ? 2.355 3.877 4.259 1.00 93.12 93 GLU A C 1
ATOM 698 O O . GLU A 1 93 ? 1.467 3.780 5.101 1.00 93.12 93 GLU A O 1
ATOM 703 N N . VAL A 1 94 ? 2.422 3.043 3.217 1.00 94.75 94 VAL A N 1
ATOM 704 C CA . VAL A 1 94 ? 1.439 1.976 2.954 1.00 94.75 94 VAL A CA 1
ATOM 705 C C . VAL A 1 94 ? 1.590 0.791 3.916 1.00 94.75 94 VAL A C 1
ATOM 707 O O . VAL A 1 94 ? 0.609 0.132 4.246 1.00 94.75 94 VAL A O 1
ATOM 710 N N . ALA A 1 95 ? 2.803 0.490 4.384 1.00 92.94 95 ALA A N 1
ATOM 711 C CA . ALA A 1 95 ? 3.063 -0.650 5.263 1.00 92.94 95 ALA A CA 1
ATOM 712 C C . ALA A 1 95 ? 2.247 -0.664 6.579 1.00 92.94 95 ALA A C 1
ATOM 714 O O . ALA A 1 95 ? 1.635 -1.697 6.861 1.00 92.94 95 ALA A O 1
ATOM 715 N N . PRO A 1 96 ? 2.202 0.409 7.398 1.00 94.00 96 PRO A N 1
ATOM 716 C CA . PRO A 1 96 ? 1.366 0.440 8.599 1.00 94.00 96 PRO A CA 1
ATOM 717 C C . PRO A 1 96 ? -0.124 0.372 8.252 1.00 94.00 96 PRO A C 1
ATOM 719 O O . PRO A 1 96 ? -0.849 -0.397 8.872 1.00 94.00 96 PRO A O 1
ATOM 722 N N . ALA A 1 97 ? -0.557 1.081 7.207 1.00 95.75 97 ALA A N 1
ATOM 723 C CA . ALA A 1 97 ? -1.939 1.048 6.748 1.00 95.75 97 ALA A CA 1
ATOM 724 C C . ALA A 1 97 ? -2.396 -0.368 6.358 1.00 95.75 97 ALA A C 1
ATOM 726 O O . ALA A 1 97 ? -3.482 -0.796 6.738 1.00 95.75 97 ALA A O 1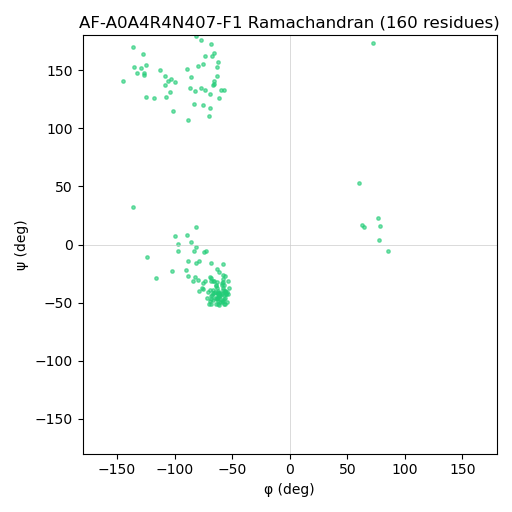
ATOM 727 N N . TRP A 1 98 ? -1.537 -1.118 5.660 1.00 94.38 98 TRP A N 1
ATOM 728 C CA . TRP A 1 98 ? -1.783 -2.520 5.342 1.00 94.38 98 TRP A CA 1
ATOM 729 C C . TRP A 1 98 ? -1.922 -3.392 6.595 1.00 9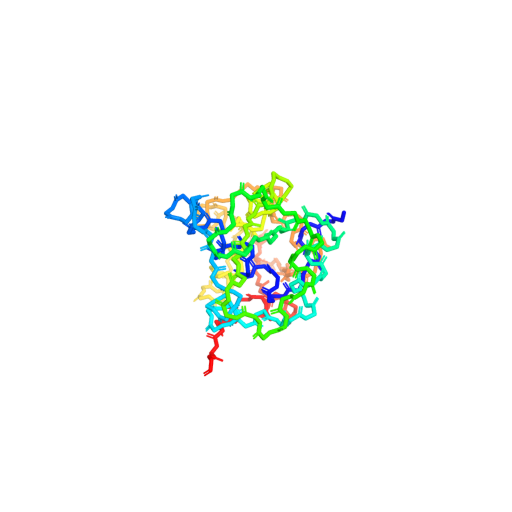4.38 98 TRP A C 1
ATOM 731 O O . TRP A 1 98 ? -2.833 -4.208 6.661 1.00 94.38 98 TRP A O 1
ATOM 741 N N . ARG A 1 99 ? -1.022 -3.247 7.580 1.00 94.12 99 ARG A N 1
ATOM 742 C CA . ARG A 1 99 ? -1.060 -4.063 8.809 1.00 94.12 99 ARG A CA 1
ATOM 743 C C . ARG A 1 99 ? -2.388 -3.909 9.547 1.00 94.12 99 ARG A C 1
ATOM 745 O O . ARG A 1 99 ? -2.928 -4.903 10.010 1.00 94.12 99 ARG A O 1
ATOM 752 N N . VAL A 1 100 ? -2.933 -2.692 9.585 1.00 96.12 100 VAL A N 1
ATOM 753 C CA . VAL A 1 100 ? -4.261 -2.428 10.159 1.00 96.12 100 VAL A CA 1
ATOM 754 C C . VAL A 1 100 ? -5.348 -3.173 9.396 1.00 96.12 100 VAL A C 1
ATOM 756 O O . VAL A 1 100 ? -6.144 -3.873 10.013 1.00 96.12 100 VAL A O 1
ATOM 759 N N . VAL A 1 101 ? -5.390 -3.050 8.063 1.00 95.69 101 VAL A N 1
ATOM 760 C CA . VAL A 1 101 ? -6.450 -3.718 7.291 1.00 95.69 101 VAL A CA 1
ATOM 761 C C . VAL A 1 101 ? -6.320 -5.240 7.304 1.00 95.69 101 VAL A C 1
ATOM 763 O O . VAL A 1 101 ? -7.332 -5.926 7.288 1.00 95.69 101 VAL A O 1
ATOM 766 N N . GLU A 1 102 ? -5.106 -5.783 7.388 1.00 93.88 102 GLU A N 1
ATOM 767 C CA . GLU A 1 102 ? -4.874 -7.221 7.556 1.00 93.88 102 GLU A CA 1
ATOM 768 C C . GLU A 1 102 ? -5.323 -7.708 8.940 1.00 93.88 102 GLU A C 1
ATOM 770 O O . GLU A 1 102 ? -6.084 -8.668 9.028 1.00 93.88 102 GLU A O 1
ATOM 775 N N . LEU A 1 103 ? -4.952 -6.999 10.011 1.00 95.38 103 LEU A N 1
ATOM 776 C CA . LEU A 1 103 ? -5.397 -7.312 11.371 1.00 95.38 103 LEU A CA 1
ATOM 777 C C . LEU A 1 103 ? -6.928 -7.287 11.482 1.00 95.38 103 LEU A C 1
ATOM 779 O O . LEU A 1 103 ? -7.538 -8.234 11.976 1.00 95.38 103 LEU A O 1
ATOM 783 N N . LEU A 1 104 ? -7.556 -6.225 10.972 1.00 95.81 104 LEU A N 1
ATOM 784 C CA . LEU A 1 104 ? -9.009 -6.062 10.976 1.00 95.81 104 LEU A CA 1
ATOM 785 C C . LEU A 1 104 ? -9.725 -6.942 9.950 1.00 95.81 104 LEU A C 1
ATOM 787 O O . LEU A 1 104 ? -10.946 -6.958 9.934 1.00 95.81 104 LEU A O 1
ATOM 791 N N . ARG A 1 105 ? -9.029 -7.668 9.077 1.00 94.38 105 ARG A N 1
ATOM 792 C CA . ARG A 1 105 ? -9.657 -8.748 8.304 1.00 94.38 105 ARG A CA 1
ATOM 793 C C . ARG A 1 105 ? -9.804 -9.995 9.163 1.00 94.38 105 ARG A C 1
ATOM 795 O O . ARG A 1 105 ? -10.831 -10.658 9.089 1.00 94.38 105 ARG A O 1
ATOM 802 N N . ASP A 1 106 ? -8.791 -10.286 9.970 1.00 91.56 106 ASP A N 1
ATOM 803 C CA . ASP A 1 106 ? -8.702 -11.546 10.703 1.00 91.56 106 ASP A CA 1
ATOM 804 C C . ASP A 1 106 ? -9.400 -11.483 12.073 1.00 91.56 106 ASP A C 1
ATOM 806 O O . ASP A 1 106 ? -9.848 -12.512 12.575 1.00 91.56 106 ASP A O 1
ATOM 810 N N . ARG A 1 107 ? -9.499 -10.295 12.693 1.00 88.94 107 ARG A N 1
ATOM 811 C CA . ARG A 1 107 ? -9.915 -10.143 14.102 1.00 88.94 107 ARG A CA 1
ATOM 812 C C . ARG A 1 107 ? -10.929 -9.019 14.381 1.00 88.94 107 ARG A C 1
ATOM 814 O O . ARG A 1 107 ? -10.882 -8.445 15.453 1.00 88.94 107 ARG A O 1
ATOM 821 N N . HIS A 1 108 ? -11.841 -8.675 13.471 1.00 88.62 108 HIS A N 1
ATOM 822 C CA . HIS A 1 108 ? -12.765 -7.539 13.674 1.00 88.62 108 HIS A CA 1
ATOM 823 C C . HIS A 1 108 ? -14.099 -7.886 14.376 1.00 88.62 108 HIS A C 1
ATOM 825 O O . HIS A 1 108 ? -14.634 -8.971 14.134 1.00 88.62 108 HIS A O 1
ATOM 831 N N . PRO A 1 109 ? -14.721 -6.938 15.118 1.00 92.94 109 PRO A N 1
ATOM 832 C CA . PRO A 1 109 ? -14.249 -5.576 15.436 1.00 92.94 109 PRO A CA 1
ATOM 833 C C . PRO A 1 109 ? -13.210 -5.536 16.579 1.00 92.94 109 PRO A C 1
ATOM 835 O O . PRO A 1 109 ? -13.201 -6.425 17.424 1.00 92.94 109 PRO A O 1
ATOM 838 N N . LEU A 1 110 ? -12.345 -4.511 16.603 1.00 95.25 110 LEU A N 1
ATOM 839 C CA . LEU A 1 110 ? -11.314 -4.295 17.641 1.00 95.25 110 LEU A CA 1
ATOM 840 C C . LEU A 1 110 ? -11.372 -2.879 18.211 1.00 95.25 110 LEU A C 1
ATOM 842 O O . LEU A 1 110 ? -11.731 -1.952 17.485 1.00 95.25 110 LEU A O 1
ATOM 846 N N . THR A 1 111 ? -10.959 -2.699 19.467 1.00 95.56 111 THR A N 1
ATOM 847 C CA . THR A 1 111 ? -10.793 -1.362 20.062 1.00 95.56 111 THR A CA 1
ATOM 848 C C . THR A 1 111 ? -9.639 -0.596 19.405 1.00 95.56 111 THR A C 1
ATOM 850 O O . THR A 1 111 ? -8.774 -1.185 18.752 1.00 95.56 111 THR A O 1
ATOM 853 N N . VAL A 1 112 ? -9.602 0.731 19.572 1.00 93.94 112 VAL A N 1
ATOM 854 C CA . VAL A 1 112 ? -8.469 1.559 19.108 1.00 93.94 112 VAL A CA 1
ATOM 855 C C . VAL A 1 112 ? -7.147 1.040 19.677 1.00 93.94 112 VAL A C 1
ATOM 857 O O . VAL A 1 112 ? -6.212 0.799 18.912 1.00 93.94 112 VAL A O 1
ATOM 860 N N . ASP A 1 113 ? -7.107 0.802 20.987 1.00 94.06 113 ASP A N 1
ATOM 861 C CA . ASP A 1 113 ? -5.911 0.353 21.701 1.00 94.06 113 ASP A CA 1
ATOM 862 C C . ASP A 1 113 ? -5.430 -1.012 21.191 1.00 94.06 113 ASP A C 1
ATOM 864 O O . ASP A 1 113 ? -4.233 -1.199 20.966 1.00 94.06 113 ASP A O 1
ATOM 868 N N . ASP A 1 114 ? -6.345 -1.952 20.932 1.00 94.94 114 ASP A N 1
ATOM 869 C CA . ASP A 1 114 ? -5.994 -3.259 20.364 1.00 94.94 114 ASP A CA 1
ATOM 870 C C . ASP A 1 114 ? -5.369 -3.114 18.972 1.00 94.94 114 ASP A C 1
ATOM 872 O O . ASP A 1 114 ? -4.371 -3.766 18.666 1.00 94.94 114 ASP A O 1
ATOM 876 N N . VAL A 1 115 ? -5.918 -2.247 18.114 1.00 94.19 115 VAL A N 1
ATOM 877 C CA . VAL A 1 115 ? -5.384 -2.048 16.759 1.00 94.19 115 VAL A CA 1
ATOM 878 C C . VAL A 1 115 ? -4.004 -1.393 16.799 1.00 94.19 115 VAL A C 1
ATOM 880 O O . VAL A 1 115 ? -3.114 -1.811 16.056 1.00 94.19 115 VAL A O 1
ATOM 883 N N . GLU A 1 116 ? -3.802 -0.379 17.640 1.00 94.50 116 GLU A N 1
ATOM 884 C CA . GLU A 1 116 ? -2.507 0.298 17.770 1.00 94.50 116 GLU A CA 1
ATOM 885 C C . GLU A 1 116 ? -1.420 -0.653 18.277 1.00 94.50 116 GLU A C 1
ATOM 887 O O . GLU A 1 116 ? -0.335 -0.718 17.684 1.00 94.50 116 GLU A O 1
ATOM 892 N N . ASN A 1 117 ?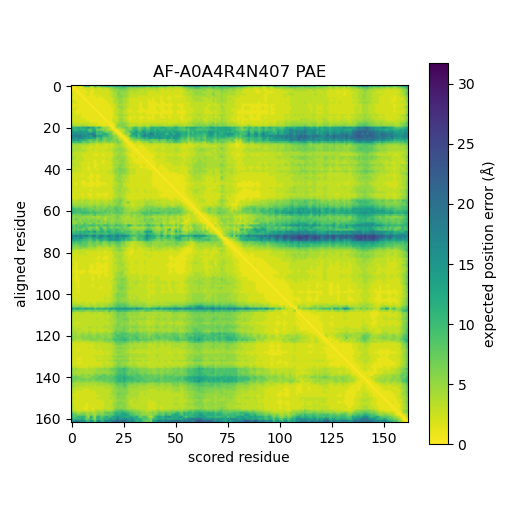 -1.739 -1.431 19.315 1.00 93.69 117 ASN A N 1
ATOM 893 C CA . ASN A 1 117 ? -0.816 -2.374 19.935 1.00 93.69 117 ASN A CA 1
ATOM 894 C C . ASN A 1 117 ? -0.515 -3.568 19.019 1.00 93.69 117 ASN A C 1
ATOM 896 O O . ASN A 1 117 ? 0.654 -3.845 18.739 1.00 93.69 117 ASN A O 1
ATOM 900 N N . ASP A 1 118 ? -1.542 -4.235 18.488 1.00 94.12 118 ASP A N 1
ATOM 901 C CA . ASP A 1 118 ? -1.362 -5.468 17.716 1.00 94.12 118 ASP A CA 1
ATOM 902 C C . ASP A 1 118 ? -0.836 -5.194 16.299 1.00 94.12 118 ASP A C 1
ATOM 904 O O . ASP A 1 118 ? 0.000 -5.943 15.786 1.00 94.12 118 ASP A O 1
ATOM 908 N N . ALA A 1 119 ? -1.281 -4.113 15.644 1.00 91.62 119 ALA A N 1
ATOM 909 C CA . ALA A 1 119 ? -0.761 -3.746 14.324 1.00 91.62 119 ALA A CA 1
ATOM 910 C C . ALA A 1 119 ? 0.573 -2.983 14.416 1.00 91.62 119 ALA A C 1
ATOM 912 O O . ALA A 1 119 ? 1.281 -2.860 13.406 1.00 91.62 119 ALA A O 1
ATOM 913 N N . GLY A 1 120 ? 0.928 -2.466 15.599 1.00 92.38 120 GLY A N 1
ATOM 914 C CA . GLY A 1 120 ? 2.120 -1.657 15.842 1.00 92.38 120 GLY A CA 1
ATOM 915 C C . GLY A 1 120 ? 2.124 -0.386 14.993 1.00 92.38 120 GLY A C 1
ATOM 916 O O . GLY A 1 120 ? 3.066 -0.163 14.213 1.00 92.38 120 GLY A O 1
ATOM 917 N N . VAL A 1 121 ? 1.039 0.392 15.064 1.00 90.88 121 VAL A N 1
ATOM 918 C CA . VAL A 1 121 ? 0.826 1.611 14.267 1.00 90.88 121 VAL A CA 1
ATOM 919 C C . VAL A 1 121 ? 0.500 2.818 15.146 1.00 90.88 121 VAL A C 1
ATOM 921 O O . VAL A 1 121 ? -0.149 2.659 16.172 1.00 90.88 121 VAL A O 1
ATOM 924 N N . PRO A 1 122 ? 0.911 4.035 14.747 1.00 87.62 122 PRO A N 1
ATOM 925 C CA . PRO A 1 122 ? 0.521 5.248 15.458 1.00 87.62 122 PRO A CA 1
ATOM 926 C C . PRO A 1 122 ? -0.934 5.639 15.156 1.00 87.62 122 PRO A C 1
ATOM 928 O O . PRO A 1 122 ? -1.423 5.385 14.047 1.00 87.62 122 PRO A O 1
ATOM 931 N N . SER A 1 123 ? -1.562 6.377 16.075 1.00 88.00 123 SER A N 1
ATOM 932 C CA . SER A 1 123 ? -2.937 6.903 15.970 1.00 88.00 123 SER A CA 1
ATOM 933 C C . SER A 1 123 ? -3.198 7.714 14.695 1.00 88.00 123 SER A C 1
ATOM 935 O O . SER A 1 123 ? -4.289 7.669 14.117 1.00 88.00 123 SER A O 1
ATOM 937 N N . ASP A 1 124 ? -2.171 8.396 14.178 1.00 92.88 124 ASP A N 1
ATOM 938 C CA . ASP A 1 124 ? -2.230 9.123 12.904 1.00 92.88 124 ASP A CA 1
ATOM 939 C C . ASP A 1 124 ? -2.577 8.202 11.722 1.00 92.88 124 ASP A C 1
ATOM 941 O O . ASP A 1 124 ? -3.260 8.614 10.783 1.00 92.88 124 ASP A O 1
ATOM 945 N N . THR A 1 125 ? -2.139 6.938 11.751 1.00 94.19 125 THR A N 1
ATOM 946 C CA . THR A 1 125 ? -2.462 5.965 10.694 1.00 94.19 125 THR A CA 1
ATOM 947 C C . THR A 1 125 ? -3.946 5.616 10.723 1.00 94.19 125 THR A C 1
ATOM 949 O O . THR A 1 125 ? -4.583 5.605 9.669 1.00 94.19 125 THR A O 1
ATOM 952 N N . LEU A 1 126 ? -4.507 5.376 11.913 1.00 94.38 126 LEU A N 1
ATOM 953 C CA . LEU A 1 126 ? -5.924 5.045 12.084 1.00 94.38 126 LEU A CA 1
ATOM 954 C C . LEU A 1 126 ? -6.814 6.214 11.678 1.00 94.38 126 LEU A C 1
ATOM 956 O O . LEU A 1 126 ? -7.723 6.037 10.870 1.00 94.38 126 LEU A O 1
ATOM 960 N N . THR A 1 127 ? -6.468 7.422 12.122 1.00 94.44 127 THR A N 1
ATOM 961 C CA . THR A 1 127 ? -7.173 8.655 11.747 1.00 94.44 127 THR A CA 1
ATOM 962 C C . THR A 1 127 ? -7.194 8.848 10.230 1.00 94.44 127 THR A C 1
ATOM 964 O O . THR A 1 127 ? -8.231 9.174 9.647 1.00 94.44 127 THR A O 1
ATOM 967 N N . ARG A 1 128 ? -6.063 8.610 9.549 1.00 95.25 128 ARG A N 1
ATOM 968 C CA . ARG A 1 128 ? -5.990 8.704 8.082 1.00 95.25 128 ARG A CA 1
ATOM 969 C C . ARG A 1 128 ? -6.814 7.624 7.386 1.00 95.25 128 ARG A C 1
ATOM 971 O O . ARG A 1 128 ? -7.465 7.928 6.389 1.00 95.25 128 ARG A O 1
ATOM 978 N N . LEU A 1 129 ? -6.790 6.385 7.874 1.00 96.38 129 LEU A N 1
ATOM 979 C CA . LEU A 1 129 ? -7.576 5.291 7.300 1.00 96.38 129 LEU A CA 1
ATOM 980 C C . LEU A 1 129 ? -9.084 5.511 7.467 1.00 96.38 129 LEU A C 1
ATOM 982 O O . LEU A 1 129 ? -9.830 5.294 6.511 1.00 96.38 129 LEU A O 1
ATOM 986 N N . ASP A 1 130 ? -9.513 5.993 8.631 1.00 95.75 130 ASP A N 1
ATOM 987 C CA . ASP A 1 130 ? -10.897 6.381 8.913 1.00 95.75 130 ASP A CA 1
ATOM 988 C C . ASP A 1 130 ? -11.345 7.526 7.990 1.00 95.75 130 ASP A C 1
ATOM 990 O O . ASP A 1 130 ? -12.284 7.379 7.209 1.00 95.75 130 ASP A O 1
ATOM 994 N N . THR A 1 131 ? -10.565 8.612 7.928 1.00 95.94 131 THR A N 1
ATOM 995 C CA . THR A 1 131 ? -10.834 9.769 7.047 1.00 95.94 131 THR A CA 1
ATOM 996 C C . THR A 1 131 ? -10.929 9.379 5.567 1.00 95.94 131 THR A C 1
ATOM 998 O O . THR A 1 131 ? -11.695 9.961 4.798 1.00 95.94 131 THR A O 1
ATOM 1001 N N . LEU A 1 132 ? -10.134 8.399 5.129 1.00 96.19 132 LEU A N 1
ATOM 1002 C CA . LEU A 1 132 ? -10.147 7.900 3.754 1.00 96.19 132 LEU A CA 1
ATOM 1003 C C . LEU A 1 132 ? -11.212 6.814 3.510 1.00 96.19 132 LEU A C 1
ATOM 1005 O O . LEU A 1 132 ? -11.292 6.298 2.388 1.00 96.19 132 LEU A O 1
ATOM 1009 N N . GLY A 1 133 ? -12.020 6.469 4.515 1.00 96.75 133 GLY A N 1
ATOM 1010 C CA . GLY A 1 133 ? -13.150 5.544 4.420 1.00 96.75 133 GLY A CA 1
ATOM 1011 C C . GLY A 1 133 ? -12.764 4.065 4.363 1.00 96.75 133 GLY A C 1
ATOM 1012 O O . GLY A 1 133 ? -13.518 3.258 3.819 1.00 96.75 133 GLY A O 1
ATOM 1013 N N . PHE A 1 134 ? -11.580 3.689 4.853 1.00 97.12 134 PHE A N 1
ATOM 1014 C CA . PHE A 1 134 ? -11.186 2.279 4.976 1.00 97.12 134 PHE A CA 1
ATOM 1015 C C . PHE A 1 134 ? -11.798 1.613 6.210 1.00 97.12 134 PHE A C 1
ATOM 1017 O O . PHE A 1 134 ? -12.061 0.409 6.186 1.00 97.12 134 PHE A O 1
ATOM 1024 N N . LEU A 1 135 ? -12.021 2.395 7.267 1.00 97.25 135 LEU A N 1
ATOM 1025 C CA . LEU A 1 135 ? -12.518 1.923 8.554 1.00 97.25 135 LEU A CA 1
ATOM 1026 C C . LEU A 1 135 ? -13.964 2.366 8.766 1.00 97.25 135 LEU A C 1
ATOM 1028 O O . LEU A 1 135 ? -14.381 3.423 8.298 1.00 97.25 135 LEU A O 1
ATOM 1032 N N . HIS A 1 136 ? -14.732 1.509 9.424 1.00 96.62 136 HIS A N 1
ATOM 1033 C CA . HIS A 1 136 ? -16.010 1.849 10.019 1.00 96.62 136 HIS A CA 1
ATOM 1034 C C . HIS A 1 136 ? -15.802 1.956 11.526 1.00 96.62 136 HIS A C 1
ATOM 1036 O O . HIS A 1 136 ? -15.196 1.066 12.127 1.00 96.62 136 HIS A O 1
ATOM 1042 N N . ARG A 1 137 ? -16.290 3.054 12.100 1.00 94.56 137 ARG A N 1
ATOM 1043 C CA . ARG A 1 137 ? -16.194 3.365 13.519 1.00 94.56 137 ARG A CA 1
ATOM 1044 C C . ARG A 1 137 ? -17.560 3.196 14.172 1.00 94.56 137 ARG A C 1
ATOM 1046 O O . ARG A 1 137 ? -18.520 3.832 13.739 1.00 94.56 137 ARG A O 1
ATOM 1053 N N . GLU A 1 138 ? -17.615 2.410 15.236 1.00 94.81 138 GLU A N 1
ATOM 1054 C CA . GLU A 1 138 ? -18.783 2.282 16.110 1.00 94.81 138 GLU A CA 1
ATOM 1055 C C . GLU A 1 138 ? -18.382 2.510 17.573 1.00 94.81 138 GLU A C 1
ATOM 1057 O O . GLU A 1 138 ? -17.195 2.519 17.904 1.00 94.81 138 GLU A O 1
ATOM 1062 N N . VAL A 1 139 ? -19.366 2.754 18.436 1.00 95.62 139 VAL A N 1
ATOM 1063 C CA . VAL A 1 139 ? -19.169 2.892 19.884 1.00 95.62 139 VAL A CA 1
ATOM 1064 C C . VAL A 1 139 ? -19.961 1.780 20.561 1.00 95.62 139 VAL A C 1
ATOM 1066 O O . VAL A 1 139 ? -21.149 1.630 20.270 1.00 95.62 139 VAL A O 1
ATOM 1069 N N . ASN A 1 140 ? -19.306 0.978 21.403 1.00 92.12 140 ASN A N 1
ATOM 1070 C CA . ASN A 1 140 ? -19.950 -0.131 22.111 1.00 92.12 140 ASN A CA 1
ATOM 1071 C C . ASN A 1 140 ? -20.699 0.342 23.374 1.00 92.12 140 ASN A C 1
ATOM 1073 O O . ASN A 1 140 ? -20.722 1.527 23.707 1.00 92.12 140 ASN A O 1
ATOM 1077 N N . GLU A 1 141 ? -21.325 -0.595 24.091 1.00 92.12 141 GLU A N 1
ATOM 1078 C CA . GLU A 1 141 ? -22.061 -0.318 25.337 1.00 92.12 141 GLU A CA 1
ATOM 1079 C C . GLU A 1 141 ? -21.158 0.220 26.462 1.00 92.12 141 GLU A C 1
ATOM 1081 O O . GLU A 1 141 ? -21.643 0.859 27.393 1.00 92.12 141 GLU A O 1
ATOM 1086 N N . GLN A 1 142 ? -19.850 -0.022 26.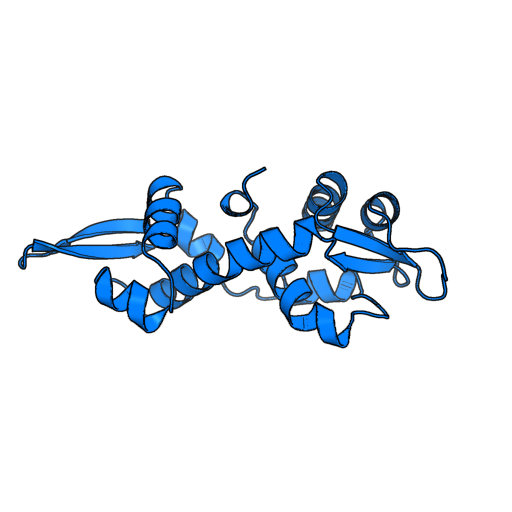367 1.00 92.62 142 GLN A N 1
ATOM 1087 C CA . GLN A 1 142 ? -18.811 0.447 27.281 1.00 92.62 142 GLN A CA 1
ATOM 1088 C C . GLN A 1 142 ? -18.237 1.821 26.888 1.00 92.62 142 GLN A C 1
ATOM 1090 O O . GLN A 1 142 ? -17.259 2.261 27.484 1.00 92.62 142 GLN A O 1
ATOM 1095 N N . GLU A 1 143 ? -18.834 2.502 25.903 1.00 93.25 143 GLU A N 1
ATOM 1096 C CA . GLU A 1 143 ? -18.367 3.782 25.345 1.00 93.25 143 GLU A CA 1
ATOM 1097 C C . GLU A 1 143 ? -16.979 3.719 24.674 1.00 93.25 143 GLU A C 1
ATOM 1099 O O . GLU A 1 143 ? -16.359 4.748 24.388 1.00 93.25 143 GLU A O 1
ATOM 1104 N N . GLU A 1 144 ? -16.499 2.519 24.348 1.00 94.50 144 GLU A N 1
ATOM 1105 C CA . GLU A 1 144 ? -15.246 2.319 23.630 1.00 94.50 144 GLU A CA 1
ATOM 1106 C C . GLU A 1 144 ? -15.465 2.413 22.123 1.00 94.50 144 GLU A C 1
ATOM 1108 O O . GLU A 1 144 ? -16.471 1.964 21.567 1.00 94.50 144 GLU A O 1
ATOM 1113 N N . VAL A 1 145 ? -14.473 2.976 21.439 1.00 94.62 145 VAL A N 1
ATOM 1114 C CA . VAL A 1 145 ? -14.471 3.070 19.983 1.00 94.62 145 VAL A CA 1
ATOM 1115 C C . VAL A 1 145 ? -13.956 1.765 19.391 1.00 94.62 145 VAL A C 1
ATOM 1117 O O . VAL A 1 145 ? -12.805 1.391 19.619 1.00 94.62 145 VAL A O 1
ATOM 1120 N N . LEU A 1 146 ? -14.786 1.126 18.572 1.00 95.94 146 LEU A N 1
ATOM 1121 C CA . LEU A 1 146 ? -14.429 -0.069 17.823 1.00 95.94 146 LEU A CA 1
ATOM 1122 C C . LEU A 1 146 ? -14.222 0.254 16.341 1.00 95.94 146 LEU A C 1
ATOM 1124 O O . LEU A 1 146 ? -14.974 1.022 15.733 1.00 95.94 146 LEU A O 1
ATOM 1128 N N . PHE A 1 147 ? -13.214 -0.379 15.748 1.00 96.88 147 PHE A N 1
ATOM 1129 C CA . PHE A 1 147 ? -12.935 -0.346 14.322 1.00 96.88 147 PHE A CA 1
ATOM 1130 C C . PHE A 1 147 ? -13.251 -1.683 13.654 1.00 96.88 147 PHE A C 1
ATOM 1132 O O . PHE A 1 147 ? -12.887 -2.763 14.123 1.00 96.88 147 PHE A O 1
ATOM 1139 N N . SER A 1 148 ? -13.869 -1.592 12.480 1.00 96.81 148 SER A N 1
ATOM 1140 C CA . SER A 1 148 ? -14.021 -2.691 11.526 1.00 96.81 148 SER A CA 1
ATOM 1141 C C . SER A 1 148 ? -13.740 -2.209 10.099 1.00 96.81 148 SER A C 1
ATOM 1143 O O . SER A 1 148 ? -13.584 -1.013 9.849 1.00 96.81 148 SER A O 1
ATOM 1145 N N . LEU A 1 149 ? -13.635 -3.129 9.135 1.00 97.38 149 LEU A N 1
ATOM 1146 C CA . LEU A 1 149 ? -13.411 -2.765 7.733 1.00 97.38 149 LEU A CA 1
ATOM 1147 C C . LEU A 1 149 ? -14.706 -2.379 7.014 1.00 97.38 149 LEU A C 1
ATOM 1149 O O . LEU A 1 149 ? -15.675 -3.150 6.979 1.00 97.38 149 LEU A O 1
ATOM 1153 N N . THR A 1 150 ? -14.663 -1.251 6.302 1.00 97.19 150 THR A N 1
ATOM 1154 C CA . THR A 1 150 ? -15.659 -0.938 5.266 1.00 97.19 150 THR A CA 1
ATOM 1155 C C . THR A 1 150 ? -15.511 -1.881 4.070 1.00 97.19 150 THR A C 1
ATOM 1157 O O . THR A 1 150 ? -14.532 -2.623 3.950 1.00 97.19 150 THR A O 1
ATOM 1160 N N . GLN A 1 151 ? -16.446 -1.822 3.116 1.00 94.88 151 GLN A N 1
ATOM 1161 C CA . GLN A 1 151 ? -16.294 -2.520 1.834 1.00 94.88 151 GLN A CA 1
ATOM 1162 C C . GLN A 1 151 ? -14.981 -2.142 1.129 1.00 94.88 151 GLN A C 1
ATOM 1164 O O . GLN A 1 151 ? -14.284 -3.016 0.618 1.00 94.88 151 GLN A O 1
ATOM 1169 N N . LYS A 1 152 ? -14.610 -0.855 1.157 1.00 94.56 152 LYS A N 1
ATOM 1170 C CA . LYS A 1 152 ? -13.327 -0.383 0.630 1.00 94.56 152 LYS A CA 1
ATOM 1171 C C . LYS A 1 152 ? -12.164 -1.015 1.392 1.00 94.56 152 LYS A C 1
ATOM 1173 O O . LYS A 1 152 ? -11.273 -1.557 0.757 1.00 94.56 152 LYS A O 1
ATOM 1178 N N . GLY A 1 153 ? -12.179 -0.999 2.726 1.00 95.50 153 GLY A N 1
ATOM 1179 C CA . GLY A 1 153 ? -11.146 -1.640 3.549 1.00 95.50 153 GLY A CA 1
ATOM 1180 C C . GLY A 1 153 ? -10.919 -3.114 3.196 1.00 95.50 153 GLY A C 1
ATOM 1181 O O . GLY A 1 153 ? -9.777 -3.546 3.038 1.00 95.50 153 GLY A O 1
ATOM 1182 N N . ARG A 1 154 ? -12.005 -3.866 2.976 1.00 94.62 154 ARG A N 1
ATOM 1183 C CA . ARG A 1 154 ? -11.952 -5.295 2.620 1.00 94.62 154 ARG A CA 1
ATOM 1184 C C . ARG A 1 154 ? -11.243 -5.558 1.292 1.00 94.62 154 ARG A C 1
ATOM 1186 O O . ARG A 1 154 ? -10.401 -6.445 1.246 1.00 94.62 154 ARG A O 1
ATOM 1193 N N . GLN A 1 155 ? -11.478 -4.737 0.264 1.00 93.75 155 GLN A N 1
ATOM 1194 C CA . GLN A 1 155 ? -10.788 -4.861 -1.035 1.00 93.75 155 GLN A CA 1
ATOM 1195 C C . GLN A 1 155 ? -9.259 -4.772 -0.910 1.00 93.75 155 GLN A C 1
ATOM 1197 O O . GLN A 1 155 ? -8.522 -5.340 -1.717 1.00 93.75 155 GLN A O 1
ATOM 1202 N N . TYR A 1 156 ? -8.772 -4.038 0.093 1.00 94.06 156 TYR A N 1
ATOM 1203 C CA . TYR A 1 156 ? -7.344 -3.926 0.361 1.00 94.06 156 TYR A CA 1
ATOM 1204 C C . TYR A 1 156 ? -6.842 -5.095 1.197 1.00 94.06 156 TYR A C 1
ATOM 1206 O O . TYR A 1 156 ? -5.714 -5.503 0.987 1.00 94.06 156 TYR A O 1
ATOM 1214 N N . ALA A 1 157 ? -7.646 -5.675 2.085 1.00 90.06 157 ALA A N 1
ATOM 1215 C CA . ALA A 1 157 ? -7.221 -6.814 2.896 1.00 90.06 157 ALA A CA 1
ATOM 1216 C C . ALA A 1 157 ? -7.254 -8.169 2.156 1.00 90.06 157 ALA A C 1
ATOM 1218 O O . ALA A 1 157 ? -6.684 -9.154 2.637 1.00 90.06 157 ALA A O 1
ATOM 1219 N N . GLU A 1 158 ? -7.915 -8.241 0.998 1.00 85.38 158 GLU A N 1
ATOM 1220 C CA . GLU A 1 158 ? -8.013 -9.465 0.203 1.00 85.38 158 GLU A CA 1
ATOM 1221 C C . GLU A 1 158 ? -6.631 -9.965 -0.266 1.00 85.38 158 GLU A C 1
ATOM 1223 O O . GLU A 1 158 ? -5.864 -9.215 -0.896 1.00 85.38 158 GLU A O 1
ATOM 1228 N N . PRO A 1 159 ? -6.289 -11.240 0.015 1.00 79.12 159 PRO A N 1
ATOM 1229 C CA . PRO A 1 159 ? -5.087 -11.845 -0.531 1.00 79.12 159 PRO A CA 1
ATOM 1230 C C . PRO A 1 159 ? -5.229 -11.973 -2.050 1.00 79.12 159 PRO A C 1
ATOM 1232 O O . PRO A 1 159 ? -6.273 -12.370 -2.566 1.00 79.12 159 PRO A O 1
ATOM 1235 N N . TYR A 1 160 ? -4.157 -11.664 -2.780 1.00 76.12 160 TYR A N 1
ATOM 1236 C CA . TYR A 1 160 ? -4.137 -11.927 -4.214 1.00 76.12 160 TYR A CA 1
ATOM 1237 C C . TYR A 1 160 ? -4.093 -13.440 -4.452 1.00 76.12 160 TYR A C 1
ATOM 1239 O O . TYR A 1 160 ? -3.133 -14.100 -4.053 1.00 76.12 160 TYR A O 1
ATOM 1247 N N . SER A 1 161 ? -5.131 -13.967 -5.100 1.00 66.88 161 SER A N 1
ATOM 1248 C CA . SER A 1 161 ? -5.168 -15.336 -5.618 1.00 66.88 161 SER A CA 1
ATOM 1249 C C . SER A 1 161 ? -4.906 -15.265 -7.121 1.00 66.88 161 SER A C 1
ATOM 1251 O O . SER A 1 161 ? -5.667 -14.613 -7.836 1.00 66.88 161 SER A O 1
ATOM 1253 N N . ALA A 1 162 ? -3.779 -15.836 -7.552 1.00 55.12 162 ALA A N 1
ATOM 1254 C CA . ALA A 1 162 ? -3.328 -15.851 -8.944 1.00 55.12 162 ALA A CA 1
ATOM 1255 C C . ALA A 1 162 ? -4.097 -16.868 -9.796 1.00 55.12 162 ALA A C 1
ATOM 1257 O O . ALA A 1 162 ? -4.499 -17.913 -9.235 1.00 55.12 162 ALA A O 1
#